Protein AF-A0A7J6V9X0-F1 (afdb_monomer)

InterPro domains:
  IPR044632 DnaJ homolog subfamily C member 25-like [PTHR44176] (1-149)

Solvent-accessible surface area (backbone atoms only — not comparable to full-atom values): 9090 Å² total; per-residue (Å²): 137,82,84,84,50,73,70,58,56,52,52,52,54,53,53,49,43,64,74,61,63,79,70,82,86,77,90,84,82,86,91,76,72,86,67,53,57,66,55,53,55,52,52,61,50,54,73,72,54,80,82,61,84,81,73,63,65,68,57,55,51,51,49,48,65,51,51,49,55,52,54,48,46,54,51,47,51,53,50,49,50,48,48,42,51,66,67,71,59,66,55,81,65,52,69,68,59,36,50,52,43,31,38,62,61,70,71,54,55,70,69,64,55,70,73,44,59,65,69,60,50,50,54,47,42,74,59,42,36,59,40,68,70,43,36,53,50,49,54,51,51,53,55,51,52,58,61,71,78,104

pLDDT: mean 72.29, std 15.48, range [35.62, 91.38]

Radius of gyration: 31.42 Å; Cα contacts (8 Å, |Δi|>4): 38; chains: 1; bounding box: 51×65×75 Å

Organism: Thalictrum thalictroides (NCBI:txid46969)

Foldseek 3Di:
DDPDDPVNVVVVVVVVCVVVPNDPDDDDDDDDPPPVVVVVVVVVVVVVPPDDDDDPPVVVVVVCVVVVVVVVVVVVVVVVVVCCVVPVVVPDQDLVRLLVLLCVLVVHDPVVSVPDDPVVSVVSSVLSCSPVVSVVVVVVVVVVVVVVVD

Nearest PDB structures (foldseek):
  8wiw-assembly1_Z  TM=1.671E-01  e=3.402E+00  Salmonella enterica subsp. enterica serovar Typhimurium str. LT2

Mean predicted aligned error: 19.16 Å

Structure (mmCIF, N/CA/C/O backbone):
data_AF-A0A7J6V9X0-F1
#
_entry.id   AF-A0A7J6V9X0-F1
#
loop_
_atom_site.group_PDB
_atom_site.id
_atom_site.type_symbol
_atom_site.label_atom_id
_atom_site.label_alt_id
_atom_site.label_comp_id
_atom_site.label_asym_id
_atom_site.label_entity_id
_atom_site.label_seq_id
_atom_site.pdbx_PDB_ins_code
_atom_site.Cartn_x
_atom_site.Cartn_y
_atom_site.Cartn_z
_atom_site.occupancy
_atom_site.B_iso_or_equiv
_atom_site.auth_seq_id
_atom_site.auth_comp_id
_atom_site.auth_asym_id
_atom_site.auth_atom_id
_atom_site.pdbx_PDB_model_num
ATOM 1 N N . MET A 1 1 ? -24.482 47.129 -46.273 1.00 46.41 1 MET A N 1
ATOM 2 C CA . MET A 1 1 ? -24.105 45.735 -46.614 1.00 46.41 1 MET A CA 1
ATOM 3 C C . MET A 1 1 ? -22.589 45.646 -46.770 1.00 46.41 1 MET A C 1
ATOM 5 O O . MET A 1 1 ? -22.060 46.173 -47.738 1.00 46.41 1 MET A O 1
ATOM 9 N N . VAL A 1 2 ? -21.874 45.043 -45.813 1.00 55.75 2 VAL A N 1
ATOM 10 C CA . VAL A 1 2 ? -20.404 44.906 -45.887 1.00 55.75 2 VAL A CA 1
ATOM 11 C C . VAL A 1 2 ? -20.056 43.674 -46.726 1.00 55.75 2 VAL A C 1
ATOM 13 O O . VAL A 1 2 ? -20.483 42.561 -46.410 1.00 55.75 2 VAL A O 1
ATOM 16 N N . LYS A 1 3 ? -19.305 43.873 -47.817 1.00 61.97 3 LYS A N 1
ATOM 17 C CA . LYS A 1 3 ? -18.883 42.805 -48.736 1.00 61.97 3 LYS A CA 1
ATOM 18 C C . LYS A 1 3 ? -17.907 41.869 -48.010 1.00 61.97 3 LYS A C 1
ATOM 20 O O . LYS A 1 3 ? -16.774 42.242 -47.724 1.00 61.97 3 LYS A O 1
ATOM 25 N N . LYS A 1 4 ? -18.356 40.651 -47.685 1.00 59.91 4 LYS A N 1
ATOM 26 C CA . LYS A 1 4 ? -17.550 39.626 -46.998 1.00 59.91 4 LYS A CA 1
ATOM 27 C C . LYS A 1 4 ? -16.544 39.012 -47.976 1.00 59.91 4 LYS A C 1
ATOM 29 O O . LYS A 1 4 ? -16.867 38.057 -48.679 1.00 59.91 4 LYS A O 1
ATOM 34 N N . THR A 1 5 ? -15.336 39.560 -48.019 1.00 69.69 5 THR A N 1
ATOM 35 C CA . THR A 1 5 ? -14.216 39.014 -48.797 1.00 69.69 5 THR A CA 1
ATOM 36 C C . THR A 1 5 ? -13.695 37.704 -48.178 1.00 69.69 5 THR A C 1
ATOM 38 O O . THR A 1 5 ? -13.826 37.492 -46.967 1.00 69.69 5 THR A O 1
ATOM 41 N N . PRO A 1 6 ? -13.108 36.790 -48.974 1.00 67.25 6 PRO A N 1
ATOM 42 C CA . PRO A 1 6 ? -12.626 35.491 -48.485 1.00 67.25 6 PRO A CA 1
ATOM 43 C C . PRO A 1 6 ? -11.537 35.625 -47.408 1.00 67.25 6 PRO A C 1
ATOM 45 O O . PRO A 1 6 ? -11.501 34.838 -46.463 1.00 67.25 6 PRO A O 1
ATOM 48 N N . ALA A 1 7 ? -10.725 36.683 -47.480 1.00 69.81 7 ALA A N 1
ATOM 49 C CA . ALA A 1 7 ? -9.715 37.003 -46.474 1.00 69.81 7 ALA A CA 1
ATOM 50 C C . ALA A 1 7 ? -10.323 37.277 -45.085 1.00 69.81 7 ALA A C 1
ATOM 52 O O . ALA A 1 7 ? -9.781 36.840 -44.070 1.00 69.81 7 ALA A O 1
ATOM 53 N N . TYR A 1 8 ? -11.487 37.932 -45.027 1.00 72.00 8 TYR A N 1
ATOM 54 C CA . TYR A 1 8 ? -12.175 38.222 -43.767 1.00 72.00 8 TYR A CA 1
ATOM 55 C C . TYR A 1 8 ? -12.702 36.947 -43.089 1.00 72.00 8 TYR A C 1
ATOM 57 O O . TYR A 1 8 ? -12.638 36.814 -41.867 1.00 72.00 8 TYR A O 1
ATOM 65 N N . LYS A 1 9 ? -13.152 35.964 -43.881 1.00 70.44 9 LYS A N 1
ATOM 66 C CA . LYS A 1 9 ? -13.630 34.670 -43.368 1.00 70.44 9 LYS A CA 1
ATOM 67 C C . LYS A 1 9 ? -12.503 33.832 -42.752 1.00 70.44 9 LYS A C 1
ATOM 69 O O . LYS A 1 9 ? -12.720 33.210 -41.716 1.00 70.44 9 LYS A O 1
ATOM 74 N N . ASN A 1 10 ? -11.306 33.846 -43.344 1.00 75.88 10 ASN A N 1
ATOM 75 C CA . ASN A 1 10 ? -10.145 33.151 -42.775 1.00 75.88 10 ASN A CA 1
ATOM 76 C C . ASN A 1 10 ? -9.663 33.801 -41.478 1.00 75.88 10 ASN A C 1
ATOM 78 O O . ASN A 1 10 ? -9.330 33.090 -40.534 1.00 75.88 10 ASN A O 1
ATOM 82 N N . LYS A 1 11 ? -9.698 35.137 -41.398 1.00 73.88 11 LYS A N 1
ATOM 83 C CA . LYS A 1 11 ? -9.348 35.860 -40.167 1.00 73.88 11 LYS A CA 1
ATOM 84 C C . LYS A 1 11 ? -10.287 35.513 -39.009 1.00 73.88 11 LYS A C 1
ATOM 86 O O . LYS A 1 11 ? -9.823 35.288 -37.899 1.00 73.88 11 LYS A O 1
ATOM 91 N N . LEU A 1 12 ? -11.590 35.404 -39.280 1.00 70.81 12 LEU A N 1
ATOM 92 C CA . LEU A 1 12 ? -12.573 34.974 -38.281 1.00 70.81 12 LEU A CA 1
ATOM 93 C C . LEU A 1 12 ? -12.344 33.531 -37.814 1.00 70.81 12 LEU A C 1
ATOM 95 O O . LEU A 1 12 ? -12.367 33.284 -36.613 1.00 70.81 12 LEU A O 1
ATOM 99 N N . ARG A 1 13 ? -12.055 32.598 -38.733 1.00 67.94 13 ARG A N 1
ATOM 100 C CA . ARG A 1 13 ? -11.740 31.206 -38.366 1.00 67.94 13 ARG A CA 1
ATOM 101 C C . ARG A 1 13 ? -10.456 31.076 -37.552 1.00 67.94 13 ARG A C 1
ATOM 103 O O . ARG A 1 13 ? -10.417 30.257 -36.645 1.00 67.94 13 ARG A O 1
ATOM 110 N N . ALA A 1 14 ? -9.427 31.862 -37.866 1.00 72.06 14 ALA A N 1
ATOM 111 C CA . ALA A 1 14 ? -8.187 31.877 -37.092 1.00 72.06 14 ALA A CA 1
ATOM 112 C C . ALA A 1 14 ? -8.431 32.381 -35.659 1.00 72.06 14 ALA A C 1
ATOM 114 O O . ALA A 1 14 ? -7.986 31.749 -34.706 1.00 72.06 14 ALA A O 1
ATOM 115 N N . LEU A 1 15 ? -9.220 33.451 -35.505 1.00 68.81 15 LEU A N 1
ATOM 116 C CA . LEU A 1 15 ? -9.590 33.984 -34.190 1.00 68.81 15 LEU A CA 1
ATOM 117 C C . LEU A 1 15 ? -10.470 33.023 -33.378 1.00 68.81 15 LEU A C 1
ATOM 119 O O . LEU A 1 15 ? -10.309 32.931 -32.163 1.00 68.81 15 LEU A O 1
ATOM 123 N N . GLU A 1 16 ? -11.382 32.286 -34.018 1.00 66.25 16 GLU A N 1
ATOM 124 C CA . GLU A 1 16 ? -12.137 31.222 -33.341 1.00 66.25 16 GLU A CA 1
ATOM 125 C C . GLU A 1 16 ? -11.220 30.096 -32.849 1.00 66.25 16 GLU A C 1
ATOM 127 O O . GLU A 1 16 ? -11.416 29.612 -31.738 1.00 66.25 16 GLU A O 1
ATOM 132 N N . LEU A 1 17 ? -10.202 29.719 -33.630 1.00 62.62 17 LEU A N 1
ATOM 133 C CA . LEU A 1 17 ? -9.280 28.621 -33.318 1.00 62.62 17 LEU A CA 1
ATOM 134 C C . LEU A 1 17 ? -8.339 28.954 -32.148 1.00 62.62 17 LEU A C 1
ATOM 136 O O . LEU A 1 17 ? -8.056 28.081 -31.323 1.00 62.62 17 LEU A O 1
ATOM 140 N N . GLU A 1 18 ? -7.915 30.217 -32.037 1.00 62.62 18 GLU A N 1
ATOM 141 C CA . GLU A 1 18 ? -7.184 30.719 -30.867 1.00 62.62 18 GLU A CA 1
ATOM 142 C C . GLU A 1 18 ? -8.082 30.805 -29.628 1.00 62.62 18 GLU A C 1
ATOM 144 O O . GLU A 1 18 ? -7.685 30.384 -28.542 1.00 62.62 18 GLU A O 1
ATOM 149 N N . ARG A 1 19 ? -9.327 31.279 -29.781 1.00 56.44 19 ARG A N 1
ATOM 150 C CA . ARG A 1 19 ? -10.269 31.413 -28.658 1.00 56.44 19 ARG A CA 1
ATOM 151 C C . ARG A 1 19 ? -10.755 30.064 -28.126 1.00 56.44 19 ARG A C 1
ATOM 153 O O . ARG A 1 19 ? -11.015 29.945 -26.932 1.00 56.44 19 ARG A O 1
ATOM 160 N N . SER A 1 20 ? -10.882 29.055 -28.988 1.00 58.50 20 SER A N 1
ATOM 161 C CA . SER A 1 20 ? -11.305 27.703 -28.611 1.00 58.50 20 SER A CA 1
ATOM 162 C C . SER A 1 20 ? -10.145 26.777 -28.239 1.00 58.50 20 SER A C 1
ATOM 164 O O . SER A 1 20 ? -10.375 25.579 -28.089 1.00 58.50 20 SER A O 1
ATOM 166 N N . GLY A 1 21 ? -8.913 27.294 -28.135 1.00 55.00 21 GLY A N 1
ATOM 167 C CA . GLY A 1 21 ? -7.751 26.533 -27.685 1.00 55.00 21 GLY A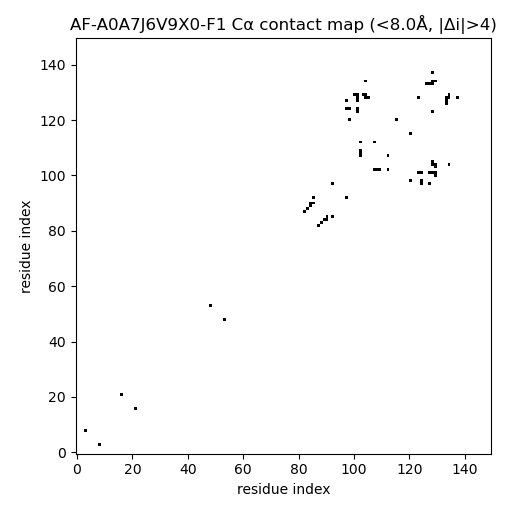 CA 1
ATOM 168 C C . GLY A 1 21 ? -7.581 25.206 -28.424 1.00 55.00 21 GLY A C 1
ATOM 169 O O . GLY A 1 21 ? -7.608 24.162 -27.791 1.00 55.00 21 GLY A O 1
ATOM 170 N N . GLY A 1 22 ? -7.471 25.229 -29.756 1.00 55.44 22 GLY A N 1
ATOM 171 C CA . GLY A 1 22 ? -6.850 24.144 -30.531 1.00 55.44 22 GLY A CA 1
ATOM 172 C C . GLY A 1 22 ? -7.344 22.699 -30.325 1.00 55.44 22 GLY A C 1
ATOM 173 O O . GLY A 1 22 ? -6.582 21.780 -30.604 1.00 55.44 22 GLY A O 1
ATOM 174 N N . ILE A 1 23 ? -8.577 22.441 -29.875 1.00 51.88 23 ILE A N 1
ATOM 175 C CA . ILE A 1 23 ? -9.096 21.066 -29.745 1.00 51.88 23 ILE A CA 1
ATOM 176 C C . ILE A 1 23 ? -10.213 20.847 -30.768 1.00 51.88 23 ILE A C 1
ATOM 178 O O . ILE A 1 23 ? -11.399 20.995 -30.483 1.00 51.88 23 ILE A O 1
ATOM 182 N N . THR A 1 24 ? -9.834 20.445 -31.985 1.00 48.41 24 THR A N 1
ATOM 183 C CA . THR A 1 24 ? -10.780 19.829 -32.930 1.00 48.41 24 THR A CA 1
ATOM 184 C C . THR A 1 24 ? -10.675 18.313 -32.816 1.00 48.41 24 THR A C 1
ATOM 186 O O . THR A 1 24 ? -9.904 17.638 -33.489 1.00 48.41 24 THR A O 1
ATOM 189 N N . ASN A 1 25 ? -11.470 17.763 -31.906 1.00 50.09 25 ASN A N 1
ATOM 190 C CA . ASN A 1 25 ? -11.632 16.328 -31.748 1.00 50.09 25 ASN A CA 1
ATOM 191 C C . ASN A 1 25 ? -12.534 15.806 -32.886 1.00 50.09 25 ASN A C 1
ATOM 193 O O . ASN A 1 25 ? -13.759 15.897 -32.807 1.00 50.09 25 ASN A O 1
ATOM 197 N N . LYS A 1 26 ? -11.946 15.290 -33.975 1.00 46.59 26 LYS A N 1
ATOM 198 C CA . LYS A 1 26 ? -12.671 14.522 -35.004 1.00 46.59 26 LYS A CA 1
ATOM 199 C C . LYS A 1 26 ? -12.284 13.047 -34.932 1.00 46.59 26 LYS A C 1
ATOM 201 O O . LYS A 1 26 ? -11.294 12.610 -35.504 1.00 46.59 26 LYS A O 1
ATOM 206 N N . LYS A 1 27 ? -13.141 12.267 -34.271 1.00 50.91 27 LYS A N 1
ATOM 207 C CA . LYS A 1 27 ? -13.200 10.804 -34.381 1.00 50.91 27 LYS A CA 1
ATOM 208 C C . LYS A 1 27 ? -13.541 10.387 -35.819 1.00 50.91 27 LYS A C 1
ATOM 210 O O . LYS A 1 27 ? -14.628 10.722 -36.291 1.00 50.91 27 LYS A O 1
ATOM 215 N N . LYS A 1 28 ? -12.693 9.574 -36.463 1.00 39.97 28 LYS A N 1
ATOM 216 C CA . LYS A 1 28 ? -13.111 8.554 -37.450 1.00 39.97 28 LYS A CA 1
ATOM 217 C C . LYS A 1 28 ? -11.959 7.588 -37.767 1.00 39.97 28 LYS A C 1
ATOM 219 O O . LYS A 1 28 ? -10.931 8.027 -38.259 1.00 39.97 28 LYS A O 1
ATOM 224 N N . GLY A 1 29 ? -12.161 6.288 -37.530 1.00 35.62 29 GLY A N 1
ATOM 225 C CA . GLY A 1 29 ? -11.287 5.226 -38.052 1.00 35.62 29 GLY A CA 1
ATOM 226 C C . GLY A 1 29 ? -10.901 4.152 -37.035 1.00 35.62 29 GLY A C 1
ATOM 227 O O . GLY A 1 29 ? -9.780 4.123 -36.548 1.00 35.62 29 GLY A O 1
ATOM 228 N N . HIS A 1 30 ? -11.830 3.254 -36.717 1.00 44.78 30 HIS A N 1
ATOM 229 C CA . HIS A 1 30 ? -11.523 1.974 -36.077 1.00 44.78 30 HIS A CA 1
ATOM 230 C C . HIS A 1 30 ? -10.969 1.000 -37.142 1.00 44.78 30 HIS A C 1
ATOM 232 O O . HIS A 1 30 ? -11.503 0.971 -38.249 1.00 44.78 30 HIS A O 1
ATOM 238 N N . LYS A 1 31 ? -9.958 0.195 -36.764 1.00 47.31 31 LYS A N 1
ATOM 239 C CA . LYS A 1 31 ? -9.322 -0.936 -37.493 1.00 47.31 31 LYS A CA 1
ATOM 240 C C . LYS A 1 31 ? -8.274 -0.619 -38.577 1.00 47.31 31 LYS A C 1
ATOM 242 O O . LYS A 1 31 ? -8.524 -0.900 -39.739 1.00 47.31 31 LYS A O 1
ATOM 247 N N . GLN A 1 32 ? -7.064 -0.180 -38.192 1.00 43.75 32 GLN A N 1
ATOM 248 C CA . GLN A 1 32 ? -5.804 -0.590 -38.865 1.00 43.75 32 GLN A CA 1
ATOM 249 C C . GLN A 1 32 ? -4.526 -0.184 -38.082 1.00 43.75 32 GLN A C 1
ATOM 251 O O . GLN A 1 32 ? -3.621 0.412 -38.653 1.00 43.75 32 GLN A O 1
ATOM 256 N N . ILE A 1 33 ? -4.439 -0.424 -36.767 1.00 46.97 33 ILE A N 1
ATOM 257 C CA . ILE A 1 33 ? -3.379 0.205 -35.938 1.00 46.97 33 ILE A CA 1
ATOM 258 C C . ILE A 1 33 ? -2.129 -0.684 -35.746 1.00 46.97 33 ILE A C 1
ATOM 260 O O . ILE A 1 33 ? -1.048 -0.165 -35.488 1.00 46.97 33 ILE A O 1
ATOM 264 N N . ASP A 1 34 ? -2.202 -1.997 -35.988 1.00 47.69 34 ASP A N 1
ATOM 265 C CA . ASP A 1 34 ? -1.096 -2.901 -35.608 1.00 47.69 34 ASP A CA 1
ATOM 266 C C . ASP A 1 34 ? -0.021 -3.165 -36.672 1.00 47.69 34 ASP A C 1
ATOM 268 O O . ASP A 1 34 ? 0.988 -3.789 -36.361 1.00 47.69 34 ASP A O 1
ATOM 272 N N . LYS A 1 35 ? -0.174 -2.694 -37.919 1.00 47.59 35 LYS A N 1
ATOM 273 C CA . LYS A 1 35 ? 0.848 -2.924 -38.969 1.00 47.59 35 LYS A CA 1
ATOM 274 C C . LYS A 1 35 ? 1.630 -1.688 -39.412 1.00 47.59 35 LYS A C 1
ATOM 276 O O . LYS A 1 35 ? 2.785 -1.830 -39.778 1.00 47.59 35 LYS A O 1
ATOM 281 N N . ARG A 1 36 ? 1.048 -0.484 -39.344 1.00 44.16 36 ARG A N 1
ATOM 282 C CA . ARG A 1 36 ? 1.722 0.750 -39.806 1.00 44.16 36 ARG A CA 1
ATOM 283 C C . ARG A 1 36 ? 2.669 1.336 -38.766 1.00 44.16 36 ARG A C 1
ATOM 285 O O . ARG A 1 36 ? 3.754 1.783 -39.104 1.00 44.16 36 ARG A O 1
ATOM 292 N N . THR A 1 37 ? 2.295 1.230 -37.495 1.00 51.78 37 THR A N 1
ATOM 293 C CA . THR A 1 37 ? 3.066 1.765 -36.372 1.00 51.78 37 THR A CA 1
ATOM 294 C C . THR A 1 37 ? 4.503 1.223 -36.353 1.00 51.78 37 THR A C 1
ATOM 296 O O . THR A 1 37 ? 5.440 1.988 -36.167 1.00 51.78 37 THR A O 1
ATOM 299 N N . GLY A 1 38 ? 4.709 -0.070 -36.642 1.00 50.03 38 GLY A N 1
ATOM 300 C CA . GLY A 1 38 ? 6.055 -0.657 -36.721 1.00 50.03 38 GLY A CA 1
ATOM 301 C C . GLY A 1 38 ? 6.897 -0.165 -37.906 1.00 50.03 38 GLY A C 1
ATOM 302 O O . GLY A 1 38 ? 8.114 -0.046 -37.786 1.00 50.03 38 GLY A O 1
ATOM 303 N N . GLU A 1 39 ? 6.263 0.156 -39.035 1.00 51.34 39 GLU A N 1
ATOM 304 C CA . GLU A 1 39 ? 6.943 0.631 -40.248 1.00 51.34 39 GLU A CA 1
ATOM 305 C C . GLU A 1 39 ? 7.286 2.127 -40.168 1.00 51.34 39 GLU A C 1
ATOM 307 O O . GLU A 1 39 ? 8.333 2.541 -40.668 1.00 51.34 39 GLU A O 1
ATOM 312 N N . ASP A 1 40 ? 6.444 2.926 -39.505 1.00 51.84 40 ASP A N 1
ATOM 313 C CA . ASP A 1 40 ? 6.672 4.360 -39.299 1.00 51.84 40 ASP A CA 1
ATOM 314 C C . ASP A 1 40 ? 7.752 4.612 -38.232 1.00 51.84 40 ASP A C 1
ATOM 316 O O . ASP A 1 40 ? 8.650 5.424 -38.461 1.00 51.84 40 ASP A O 1
ATOM 320 N N . PHE A 1 41 ? 7.777 3.829 -37.142 1.00 52.00 41 PHE A N 1
ATOM 321 C CA . PHE A 1 41 ? 8.903 3.848 -36.198 1.00 52.00 41 PHE A CA 1
ATOM 322 C C . PHE A 1 41 ? 10.223 3.442 -36.873 1.00 52.00 41 PHE A C 1
ATOM 324 O O . PHE A 1 41 ? 11.250 4.080 -36.650 1.00 52.00 41 PHE A O 1
ATOM 331 N N . GLY A 1 42 ? 10.210 2.415 -37.734 1.00 54.75 42 GLY A N 1
ATOM 332 C CA . GLY A 1 42 ? 11.407 1.959 -38.450 1.00 54.75 42 GLY A CA 1
ATOM 333 C C . GLY A 1 42 ? 12.004 3.013 -39.390 1.00 54.75 42 GLY A C 1
ATOM 334 O O . GLY A 1 42 ? 13.225 3.145 -39.466 1.00 54.75 42 GLY A O 1
ATOM 335 N N . LYS A 1 43 ? 11.158 3.803 -40.063 1.00 54.84 43 LYS A N 1
ATOM 336 C CA . LYS A 1 43 ? 11.589 4.872 -40.982 1.00 54.84 43 LYS A CA 1
ATOM 337 C C . LYS A 1 43 ? 12.092 6.119 -40.256 1.00 54.84 43 LYS A C 1
ATOM 339 O O . LYS A 1 43 ? 13.041 6.747 -40.720 1.00 54.84 43 LYS A O 1
ATOM 344 N N . GLU A 1 44 ? 11.493 6.465 -39.118 1.00 53.72 44 GLU A N 1
ATOM 345 C CA . GLU A 1 44 ? 11.946 7.588 -38.286 1.00 53.72 44 GLU A CA 1
ATOM 346 C C . GLU A 1 44 ? 13.299 7.282 -37.613 1.00 53.72 44 GLU A C 1
ATOM 348 O O . GLU A 1 44 ? 14.174 8.145 -37.549 1.00 53.72 44 GLU A O 1
ATOM 353 N N . LEU A 1 45 ? 13.532 6.017 -37.240 1.00 51.78 45 LEU A N 1
ATOM 354 C CA . LEU A 1 45 ? 14.833 5.522 -36.779 1.00 51.78 45 LEU A CA 1
ATOM 355 C C . LEU A 1 45 ? 15.890 5.480 -37.901 1.00 51.78 45 LEU A C 1
ATOM 357 O O . LEU A 1 45 ? 17.034 5.867 -37.668 1.00 51.78 45 LEU A O 1
ATOM 361 N N . GLU A 1 46 ? 15.544 5.078 -39.132 1.00 49.94 46 GLU A N 1
ATOM 362 C CA . GLU A 1 46 ? 16.504 5.056 -40.254 1.00 49.94 46 GLU A CA 1
ATOM 363 C C . GLU A 1 46 ? 17.001 6.447 -40.679 1.00 49.94 46 GLU A C 1
ATOM 365 O O . GLU A 1 46 ? 18.142 6.578 -41.127 1.00 49.94 46 GLU A O 1
ATOM 370 N N . LEU A 1 47 ? 16.195 7.498 -40.503 1.00 52.88 47 LEU A N 1
ATOM 371 C CA . LEU A 1 47 ? 16.605 8.875 -40.805 1.00 52.88 47 LEU A CA 1
ATOM 372 C C . LEU A 1 47 ? 17.613 9.439 -39.788 1.00 52.88 47 LEU A C 1
ATOM 374 O O . LEU A 1 47 ? 18.405 10.311 -40.148 1.00 52.88 47 LEU A O 1
ATOM 378 N N . GLN A 1 48 ? 17.637 8.918 -38.555 1.00 50.00 48 GLN A N 1
ATOM 379 C CA . GLN A 1 48 ? 18.579 9.324 -37.501 1.00 50.00 48 GLN A CA 1
ATOM 380 C C . GLN A 1 48 ? 19.870 8.482 -37.460 1.00 50.00 48 GLN A C 1
ATOM 382 O O . GLN A 1 48 ? 20.859 8.907 -36.865 1.00 50.00 48 GLN A O 1
ATOM 387 N N . ILE A 1 49 ? 19.907 7.326 -38.134 1.00 53.19 49 ILE A N 1
ATOM 388 C CA . ILE A 1 49 ? 21.049 6.390 -38.155 1.00 53.19 49 ILE A CA 1
ATOM 389 C C . ILE A 1 49 ? 21.760 6.460 -39.519 1.00 53.19 49 ILE A C 1
ATOM 391 O O . ILE A 1 49 ? 21.925 5.468 -40.224 1.00 53.19 49 ILE A O 1
ATOM 395 N N . LYS A 1 50 ? 22.183 7.658 -39.935 1.00 50.53 50 LYS A N 1
ATOM 396 C CA . LYS A 1 50 ? 23.060 7.837 -41.112 1.00 50.53 50 LYS A CA 1
ATOM 397 C C . LYS A 1 50 ? 24.547 7.984 -40.761 1.00 50.53 50 LYS A C 1
ATOM 399 O O . LYS A 1 50 ? 25.347 8.226 -41.657 1.00 50.53 50 LYS A O 1
ATOM 404 N N . GLY A 1 51 ? 24.920 7.830 -39.485 1.00 51.41 51 GLY A N 1
ATOM 405 C CA . GLY A 1 51 ? 26.287 8.085 -39.006 1.00 51.41 51 GLY A CA 1
ATOM 406 C C . GLY A 1 51 ? 26.936 7.001 -38.139 1.00 51.41 51 GLY A C 1
ATOM 407 O O . GLY A 1 51 ? 28.083 7.184 -37.750 1.00 51.41 51 GLY A O 1
ATOM 408 N N . ALA A 1 52 ? 26.257 5.894 -37.824 1.00 52.03 52 ALA A N 1
ATOM 409 C CA . ALA A 1 52 ? 26.841 4.825 -37.013 1.00 52.03 52 ALA A CA 1
ATOM 410 C C . ALA A 1 52 ? 26.412 3.448 -37.533 1.00 52.03 52 ALA A C 1
ATOM 412 O O . ALA A 1 52 ? 25.240 3.214 -37.824 1.00 52.03 52 ALA A O 1
ATOM 413 N N . GLU A 1 53 ? 27.396 2.567 -37.676 1.00 58.69 53 GLU A N 1
ATOM 414 C CA . GLU A 1 53 ? 27.297 1.167 -38.088 1.00 58.69 53 GLU A CA 1
ATOM 415 C C . GLU A 1 53 ? 26.146 0.458 -37.351 1.00 58.69 53 GLU A C 1
ATOM 417 O O . GLU A 1 53 ? 26.112 0.456 -36.124 1.00 58.69 53 GLU A O 1
ATOM 422 N N . LYS A 1 54 ? 25.159 -0.075 -38.094 1.00 56.69 54 LYS A N 1
ATOM 423 C CA . LYS A 1 54 ? 23.895 -0.615 -37.554 1.00 56.69 54 LYS A CA 1
ATOM 424 C C . LYS A 1 54 ? 24.184 -1.729 -36.526 1.00 56.69 54 LYS A C 1
ATOM 426 O O . LYS A 1 54 ? 24.530 -2.835 -36.949 1.00 56.69 54 LYS A O 1
ATOM 431 N N . PRO A 1 55 ? 23.996 -1.523 -35.205 1.00 57.44 55 PRO A N 1
ATOM 432 C CA . PRO A 1 55 ? 24.032 -2.643 -34.278 1.00 57.44 55 PRO A CA 1
ATOM 433 C C . PRO A 1 55 ? 22.825 -3.545 -34.563 1.00 57.44 55 PRO A C 1
ATOM 435 O O . PRO A 1 55 ? 21.714 -3.074 -34.808 1.00 57.44 55 PRO A O 1
ATOM 438 N N . SER A 1 56 ? 23.051 -4.859 -34.573 1.00 64.06 56 SER A N 1
ATOM 439 C CA . SER A 1 56 ? 22.025 -5.862 -34.874 1.00 64.06 56 SER A CA 1
ATOM 440 C C . SER A 1 56 ? 20.813 -5.710 -33.946 1.00 64.06 56 SER A C 1
ATOM 442 O O . SER A 1 56 ? 20.874 -6.030 -32.758 1.00 64.06 56 SER A O 1
ATOM 444 N N . MET A 1 57 ? 19.690 -5.239 -34.501 1.00 63.66 57 MET A N 1
ATOM 445 C CA . MET A 1 57 ? 18.426 -5.022 -33.778 1.00 63.66 57 MET A CA 1
ATOM 446 C C . MET A 1 57 ? 17.918 -6.304 -33.103 1.00 63.66 57 MET A C 1
ATOM 448 O O . MET A 1 57 ? 17.349 -6.259 -32.015 1.00 63.66 57 MET A O 1
ATOM 452 N N . TRP A 1 58 ? 18.190 -7.464 -33.708 1.00 69.81 58 TRP A N 1
ATOM 453 C CA . TRP A 1 58 ? 17.869 -8.771 -33.132 1.00 69.81 58 TRP A CA 1
ATOM 454 C C . TRP A 1 58 ? 18.637 -9.043 -31.834 1.00 69.81 58 TRP A C 1
ATOM 456 O O . TRP A 1 58 ? 18.076 -9.625 -30.910 1.00 69.81 58 TRP A O 1
ATOM 466 N N . GLY A 1 59 ? 19.880 -8.566 -31.720 1.00 74.06 59 GLY A N 1
ATOM 467 C CA . GLY A 1 59 ? 20.666 -8.673 -30.490 1.00 74.06 59 GLY A CA 1
ATOM 468 C C . GLY A 1 59 ? 20.055 -7.872 -29.339 1.00 74.06 59 GLY A C 1
ATOM 469 O O . GLY A 1 59 ? 19.931 -8.388 -28.233 1.00 74.06 59 GLY A O 1
ATOM 470 N N . LEU A 1 60 ? 19.589 -6.648 -29.609 1.00 78.25 60 LEU A N 1
ATOM 471 C CA . LEU A 1 60 ? 18.926 -5.795 -28.614 1.00 78.25 60 LEU A CA 1
ATOM 472 C C . LEU A 1 60 ? 17.609 -6.404 -28.120 1.00 78.25 60 LEU A C 1
ATOM 474 O O . LEU A 1 60 ? 17.368 -6.442 -26.916 1.00 78.25 60 LEU A O 1
ATOM 478 N N . VAL A 1 61 ? 16.786 -6.938 -29.028 1.00 80.19 61 VAL A N 1
ATOM 479 C CA . VAL A 1 61 ? 15.507 -7.572 -28.668 1.00 80.19 61 VAL A CA 1
ATOM 480 C C . VAL A 1 61 ? 15.728 -8.843 -27.849 1.00 80.19 61 VAL A C 1
ATOM 482 O O . VAL A 1 61 ? 15.041 -9.043 -26.850 1.00 80.19 61 VAL A O 1
ATOM 485 N N . VAL A 1 62 ? 16.703 -9.681 -28.212 1.00 81.19 62 VAL A N 1
ATOM 486 C CA . VAL A 1 62 ? 17.034 -10.902 -27.456 1.00 81.19 62 VAL A CA 1
ATOM 487 C C . VAL A 1 62 ? 17.576 -10.561 -26.069 1.00 81.19 62 VAL A C 1
ATOM 489 O O . VAL A 1 62 ? 17.136 -11.146 -25.080 1.00 81.19 62 VAL A O 1
ATOM 492 N N . VAL A 1 63 ? 18.470 -9.574 -25.967 1.00 82.00 63 VAL A N 1
ATOM 493 C CA . VAL A 1 63 ? 18.977 -9.093 -24.675 1.00 82.00 63 VAL A CA 1
ATOM 494 C C . VAL A 1 63 ? 17.836 -8.529 -23.831 1.00 82.00 63 VAL A C 1
ATOM 496 O O . VAL A 1 63 ? 17.717 -8.873 -22.659 1.00 82.00 63 VAL A O 1
ATOM 499 N N . GLN A 1 64 ? 16.941 -7.731 -24.412 1.00 81.50 64 GLN A N 1
ATOM 500 C CA . GLN A 1 64 ? 15.805 -7.161 -23.694 1.00 81.50 64 GLN A CA 1
ATOM 501 C C . GLN A 1 64 ? 14.807 -8.237 -23.241 1.00 81.50 64 GLN A C 1
ATOM 503 O O . GLN A 1 64 ? 14.339 -8.187 -22.105 1.00 81.50 64 GLN A O 1
ATOM 508 N N . LEU A 1 65 ? 14.542 -9.249 -24.072 1.00 84.38 65 LEU A N 1
ATOM 509 C CA . LEU A 1 65 ? 13.717 -10.409 -23.725 1.00 84.38 65 LEU A CA 1
ATOM 510 C C . LEU A 1 65 ? 14.364 -11.349 -22.707 1.00 84.38 65 LEU A C 1
ATOM 512 O O . LEU A 1 65 ? 13.636 -12.124 -22.106 1.00 84.38 65 LEU A O 1
ATOM 516 N N . LEU A 1 66 ? 15.678 -11.298 -22.486 1.00 84.56 66 LEU A N 1
ATOM 517 C CA . LEU A 1 66 ? 16.365 -12.024 -21.407 1.00 84.56 66 LEU A CA 1
ATOM 518 C C . LEU A 1 66 ? 16.433 -11.199 -20.115 1.00 84.56 66 LEU A C 1
ATOM 520 O O . LEU A 1 66 ? 16.196 -11.713 -19.022 1.00 84.56 66 LEU A O 1
ATOM 524 N N . VAL A 1 67 ? 16.703 -9.900 -20.228 1.00 85.88 67 VAL A N 1
ATOM 525 C CA . VAL A 1 67 ? 16.838 -8.986 -19.085 1.00 85.88 67 VAL A CA 1
ATOM 526 C C . VAL A 1 67 ? 15.481 -8.682 -18.442 1.00 85.88 67 VAL A C 1
ATOM 528 O O . VAL A 1 67 ? 15.385 -8.607 -17.215 1.00 85.88 67 VAL A O 1
ATOM 531 N N . LEU A 1 68 ? 14.410 -8.558 -19.230 1.00 82.19 68 LEU A N 1
ATOM 532 C CA . LEU A 1 68 ? 13.052 -8.360 -18.714 1.00 82.19 68 LEU A CA 1
ATOM 533 C C . LEU A 1 68 ? 12.590 -9.502 -17.799 1.00 82.19 68 LEU A C 1
ATOM 535 O O . LEU A 1 68 ? 12.277 -9.225 -16.643 1.00 82.19 68 LEU A O 1
ATOM 539 N N . PRO A 1 69 ? 12.567 -10.780 -18.222 1.00 86.44 69 PRO A N 1
ATOM 540 C CA . PRO A 1 69 ? 12.161 -11.856 -17.338 1.00 86.44 69 PRO A CA 1
ATOM 541 C C . PRO A 1 69 ? 13.151 -12.030 -16.196 1.00 86.44 69 PRO A C 1
ATOM 543 O O . PRO A 1 69 ? 12.712 -12.381 -15.114 1.00 86.44 69 PRO A O 1
ATOM 546 N N . TYR A 1 70 ? 14.445 -11.743 -16.363 1.00 86.25 70 TYR A N 1
ATOM 547 C CA . TYR A 1 70 ? 15.400 -11.808 -15.256 1.00 86.25 70 TYR A CA 1
ATOM 548 C C . TYR A 1 70 ? 15.089 -10.780 -14.152 1.00 86.25 70 TYR A C 1
ATOM 550 O O . TYR A 1 70 ? 15.013 -11.119 -12.968 1.00 86.25 70 TYR A O 1
ATOM 558 N N . THR A 1 71 ? 14.830 -9.528 -14.533 1.00 85.44 71 THR A N 1
ATOM 559 C CA . THR A 1 71 ? 14.451 -8.463 -13.589 1.00 85.44 71 THR A CA 1
ATOM 560 C C . THR A 1 71 ? 13.072 -8.709 -12.975 1.00 85.44 71 THR A C 1
ATOM 562 O O . THR A 1 71 ? 12.925 -8.596 -11.755 1.00 85.44 71 THR A O 1
ATOM 565 N N . LEU A 1 72 ? 12.086 -9.147 -13.770 1.00 88.12 72 LEU A N 1
ATOM 566 C CA . LEU A 1 72 ? 10.781 -9.570 -13.259 1.00 88.12 72 LEU A CA 1
ATOM 567 C C . LEU A 1 72 ? 10.897 -10.777 -12.331 1.00 88.12 72 LEU A C 1
ATOM 569 O O . LEU A 1 72 ? 10.243 -10.792 -11.298 1.00 88.12 72 LEU A O 1
ATOM 573 N N . SER A 1 73 ? 11.734 -11.762 -12.646 1.00 88.81 73 SER A N 1
ATOM 574 C CA . SER A 1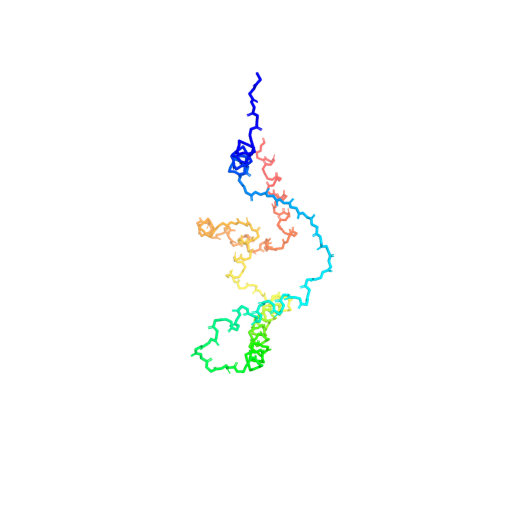 73 ? 11.923 -12.958 -11.819 1.00 88.81 73 SER A CA 1
ATOM 575 C C . SER A 1 73 ? 12.480 -12.591 -10.455 1.00 88.81 73 SER A C 1
ATOM 577 O O . SER A 1 73 ? 12.004 -13.105 -9.452 1.00 88.81 73 SER A O 1
ATOM 579 N N . LYS A 1 74 ? 13.420 -11.643 -10.374 1.00 88.06 74 LYS A N 1
ATOM 580 C CA . LYS A 1 74 ? 13.919 -11.141 -9.086 1.00 88.06 74 LYS A CA 1
ATOM 581 C C . LYS A 1 74 ? 12.811 -10.481 -8.257 1.00 88.06 74 LYS A C 1
ATOM 583 O O . LYS A 1 74 ? 12.709 -10.736 -7.057 1.00 88.06 74 LYS A O 1
ATOM 588 N N . LEU A 1 75 ? 11.959 -9.673 -8.891 1.00 88.62 75 LEU A N 1
ATOM 589 C CA . LEU A 1 75 ? 10.807 -9.045 -8.233 1.00 88.62 75 LEU A CA 1
ATOM 590 C C . LEU A 1 75 ? 9.742 -10.071 -7.831 1.00 88.62 75 LEU A C 1
ATOM 592 O O . LEU A 1 75 ? 9.177 -9.976 -6.741 1.00 88.62 75 LEU A O 1
ATOM 596 N N . LEU A 1 76 ? 9.492 -11.067 -8.680 1.00 91.38 76 LEU A N 1
ATOM 597 C CA . LEU A 1 76 ? 8.565 -12.164 -8.431 1.00 91.38 76 LEU A CA 1
ATOM 598 C C . LEU A 1 76 ? 9.061 -13.031 -7.283 1.00 91.38 76 LEU A C 1
ATOM 600 O O 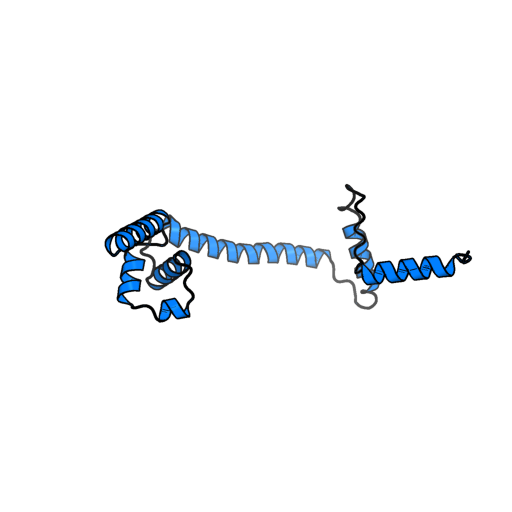. LEU A 1 76 ? 8.287 -13.300 -6.380 1.00 91.38 76 LEU A O 1
ATOM 604 N N . LEU A 1 77 ? 10.342 -13.401 -7.251 1.00 90.56 77 LEU A N 1
ATOM 605 C CA . LEU A 1 77 ? 10.945 -14.154 -6.151 1.00 90.56 77 LEU A CA 1
ATOM 606 C C . LEU A 1 77 ? 10.855 -13.383 -4.836 1.00 90.56 77 LEU A C 1
ATOM 608 O O . LEU A 1 77 ? 10.449 -13.955 -3.830 1.00 90.56 77 LEU A O 1
ATOM 612 N N . TRP A 1 78 ? 11.156 -12.082 -4.836 1.00 87.25 78 TRP A N 1
ATOM 613 C CA . TRP A 1 78 ? 10.979 -11.242 -3.648 1.00 87.25 78 TRP A CA 1
ATOM 614 C C . TRP A 1 78 ? 9.513 -11.189 -3.198 1.00 87.25 78 TRP A C 1
ATOM 616 O O . TRP A 1 78 ? 9.220 -11.336 -2.012 1.00 87.25 78 TRP A O 1
ATOM 626 N N . SER A 1 79 ? 8.588 -11.055 -4.150 1.00 83.75 79 SER A N 1
ATOM 627 C CA . SER A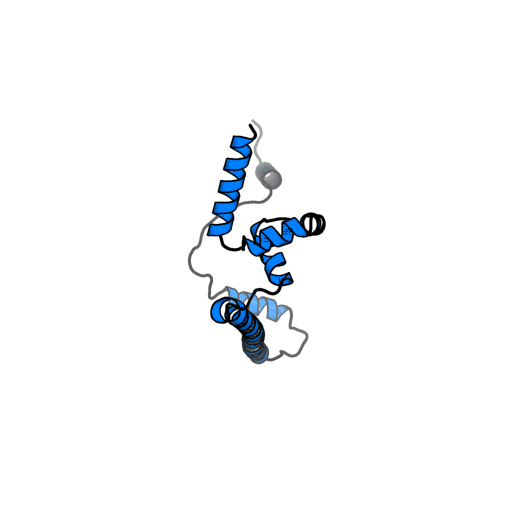 1 79 ? 7.146 -11.012 -3.890 1.00 83.75 79 SER A CA 1
ATOM 628 C C . SER A 1 79 ? 6.603 -12.350 -3.391 1.00 83.75 79 SER A C 1
ATOM 630 O O . SER A 1 79 ? 5.799 -12.371 -2.466 1.00 83.75 79 SER A O 1
ATOM 632 N N . 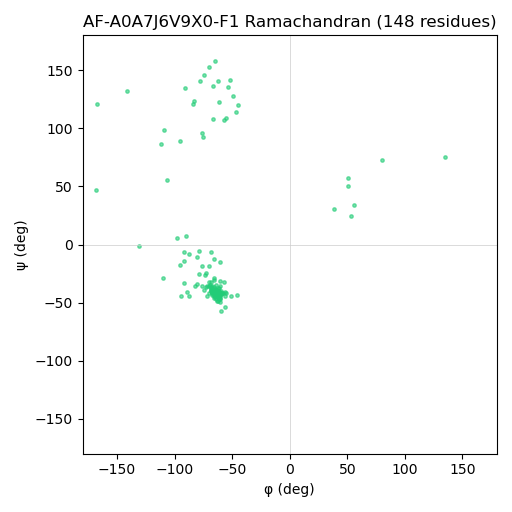VAL A 1 80 ? 7.054 -13.468 -3.963 1.00 89.00 80 VAL A N 1
ATOM 633 C CA . VAL A 1 80 ? 6.704 -14.836 -3.559 1.00 89.00 80 VAL A CA 1
ATOM 634 C C . VAL A 1 80 ? 7.308 -15.147 -2.197 1.00 89.00 80 VAL A C 1
ATOM 636 O O . VAL A 1 80 ? 6.627 -15.739 -1.370 1.00 89.00 80 VAL A O 1
ATOM 639 N N . TRP A 1 81 ? 8.531 -14.695 -1.910 1.00 85.12 81 TRP A N 1
ATOM 640 C CA . TRP A 1 81 ? 9.139 -14.838 -0.588 1.00 85.12 81 TRP A CA 1
ATOM 641 C C . TRP A 1 81 ? 8.370 -14.035 0.465 1.00 85.12 81 TRP A C 1
ATOM 643 O O . TRP A 1 81 ? 8.049 -14.571 1.526 1.00 85.12 81 TRP A O 1
ATOM 653 N N . TRP A 1 82 ? 7.979 -12.795 0.155 1.00 78.12 82 TRP A N 1
ATOM 654 C CA . TRP A 1 82 ? 7.040 -12.028 0.976 1.00 78.12 82 TRP A CA 1
ATOM 655 C C . TRP A 1 82 ? 5.731 -12.801 1.161 1.00 78.12 82 TRP A C 1
ATOM 657 O O . TRP A 1 82 ? 5.310 -13.071 2.282 1.00 78.12 82 TRP A O 1
ATOM 667 N N . PHE A 1 83 ? 5.100 -13.235 0.078 1.00 82.38 83 PHE A N 1
ATOM 668 C CA . PHE A 1 83 ? 3.833 -13.952 0.133 1.00 82.38 83 PHE A CA 1
ATOM 669 C C . PHE A 1 83 ? 3.927 -15.235 0.969 1.00 82.38 83 PHE A C 1
ATOM 671 O O . PHE A 1 83 ? 3.055 -15.487 1.796 1.00 82.38 83 PHE A O 1
ATOM 678 N N . TRP A 1 84 ? 5.007 -16.002 0.835 1.00 80.12 84 TRP A N 1
ATOM 679 C CA . TRP A 1 84 ? 5.280 -17.190 1.639 1.00 80.12 84 TRP A CA 1
ATOM 680 C C . TRP A 1 84 ? 5.447 -16.836 3.120 1.00 80.12 84 TRP A C 1
ATOM 682 O O . TRP A 1 84 ? 4.784 -17.420 3.980 1.00 80.12 84 TRP A O 1
ATOM 692 N N . ARG A 1 85 ? 6.258 -15.816 3.427 1.00 72.69 85 ARG A N 1
ATOM 693 C CA . ARG A 1 85 ? 6.503 -15.348 4.798 1.00 72.69 85 ARG A CA 1
ATOM 694 C C . ARG A 1 85 ? 5.225 -14.856 5.481 1.00 72.69 85 ARG A C 1
ATOM 696 O O . ARG A 1 85 ? 4.997 -15.171 6.645 1.00 72.69 85 ARG A O 1
ATOM 703 N N . TYR A 1 86 ? 4.371 -14.126 4.764 1.00 67.75 86 TYR A N 1
ATOM 704 C CA . TYR A 1 86 ? 3.185 -13.491 5.346 1.00 67.75 86 TYR A CA 1
ATOM 705 C C . TYR A 1 86 ? 1.912 -14.340 5.287 1.00 67.75 86 TYR A C 1
ATOM 707 O O . TYR A 1 86 ? 1.095 -14.246 6.202 1.00 67.75 86 TYR A O 1
ATOM 715 N N . ARG A 1 87 ? 1.710 -15.177 4.257 1.00 63.38 87 ARG A N 1
ATOM 716 C CA . ARG A 1 87 ? 0.530 -16.060 4.174 1.00 63.38 87 ARG A CA 1
ATOM 717 C C . ARG A 1 87 ? 0.766 -17.462 4.717 1.00 63.38 87 ARG A C 1
ATOM 719 O O . ARG A 1 87 ? -0.117 -17.970 5.402 1.00 63.38 87 ARG A O 1
ATOM 726 N N . VAL A 1 88 ? 1.896 -18.092 4.391 1.00 53.38 88 VAL A N 1
ATOM 727 C CA . VAL A 1 88 ? 2.123 -19.516 4.696 1.00 53.38 88 VAL A CA 1
ATOM 728 C C . VAL A 1 88 ? 2.705 -19.679 6.092 1.00 53.38 88 VAL A C 1
ATOM 730 O O . VAL A 1 88 ? 2.221 -20.499 6.865 1.00 53.38 88 VAL A O 1
ATOM 733 N N . GLN A 1 89 ? 3.690 -18.855 6.454 1.00 54.03 89 GLN A N 1
ATOM 734 C CA . GLN A 1 89 ? 4.403 -19.053 7.714 1.00 54.03 89 GLN A CA 1
ATOM 735 C C . GLN A 1 89 ? 3.606 -18.606 8.947 1.00 54.03 89 GLN A C 1
ATOM 737 O O . GLN A 1 89 ? 3.957 -19.014 10.049 1.00 54.03 89 GLN A O 1
ATOM 742 N N . LYS A 1 90 ? 2.559 -17.769 8.790 1.00 57.03 90 LYS A N 1
ATOM 743 C CA . LYS A 1 90 ? 1.815 -17.119 9.898 1.00 57.03 90 LYS A CA 1
ATOM 744 C C . LYS A 1 90 ? 2.739 -16.677 11.047 1.00 57.03 90 LYS A C 1
ATOM 746 O O . LYS A 1 90 ? 2.332 -16.687 12.209 1.00 57.03 90 LYS A O 1
ATOM 751 N N . ALA A 1 91 ? 3.987 -16.328 10.728 1.00 52.59 91 ALA A N 1
ATOM 752 C CA . ALA A 1 91 ? 4.963 -15.952 11.726 1.00 52.59 91 ALA A CA 1
ATOM 753 C C . ALA A 1 91 ? 4.431 -14.696 12.410 1.00 52.59 91 ALA A C 1
ATOM 755 O O . ALA A 1 91 ? 3.829 -13.845 11.744 1.00 52.59 91 ALA A O 1
ATOM 756 N N . SER A 1 92 ? 4.609 -14.598 13.728 1.00 57.81 92 SER A N 1
ATOM 757 C CA . SER A 1 92 ? 4.325 -13.371 14.466 1.00 57.81 92 SER A CA 1
ATOM 758 C C . SER A 1 92 ? 4.957 -12.220 13.694 1.00 57.81 92 SER A C 1
ATOM 760 O O . SER A 1 92 ? 6.174 -12.209 13.506 1.00 57.81 92 SER A O 1
ATOM 762 N N . TYR A 1 93 ? 4.121 -11.329 13.150 1.00 66.00 93 TYR A N 1
ATOM 763 C CA . TYR A 1 93 ? 4.597 -10.167 12.411 1.00 66.00 93 TYR A CA 1
ATOM 764 C C . TYR A 1 93 ? 5.666 -9.494 13.269 1.00 66.00 93 TYR A C 1
ATOM 766 O O . TYR A 1 93 ? 5.419 -9.238 14.450 1.00 66.00 93 TYR A O 1
ATOM 774 N N . SER A 1 94 ? 6.850 -9.251 12.696 1.00 76.50 94 SER A N 1
ATOM 775 C CA . SER A 1 94 ? 7.858 -8.441 13.378 1.00 76.50 94 SER A CA 1
ATOM 776 C C . SER A 1 94 ? 7.192 -7.140 13.810 1.00 76.50 94 SER A C 1
ATOM 778 O O . SER A 1 94 ? 6.364 -6.603 13.068 1.00 76.50 94 SER A O 1
ATOM 780 N N . TRP A 1 95 ? 7.535 -6.640 14.995 1.00 78.19 95 TRP A N 1
ATOM 781 C CA . TRP A 1 95 ? 6.953 -5.418 15.549 1.00 78.19 95 TRP A CA 1
ATOM 782 C C . TRP A 1 95 ? 6.886 -4.286 14.516 1.00 78.19 95 TRP A C 1
ATOM 784 O O . TRP A 1 95 ? 5.854 -3.644 14.336 1.00 78.19 95 TRP A O 1
ATOM 794 N N . ASN A 1 96 ? 7.963 -4.121 13.745 1.00 82.12 96 ASN A N 1
ATOM 795 C CA . ASN A 1 96 ? 8.067 -3.086 12.724 1.00 82.12 96 ASN A CA 1
ATOM 796 C C . ASN A 1 96 ? 7.085 -3.294 11.551 1.00 82.12 96 ASN A C 1
ATOM 798 O O . ASN A 1 96 ? 6.439 -2.347 11.099 1.00 82.12 96 ASN A O 1
ATOM 802 N N . ASP A 1 97 ? 6.901 -4.540 11.105 1.00 83.00 97 ASP A N 1
ATOM 803 C CA . ASP A 1 97 ? 5.949 -4.881 10.040 1.00 83.00 97 ASP A CA 1
ATOM 804 C C . ASP A 1 97 ? 4.505 -4.686 10.511 1.00 83.00 97 ASP A C 1
ATOM 806 O O . ASP A 1 97 ? 3.657 -4.186 9.768 1.00 83.00 97 ASP A O 1
ATOM 810 N N . ALA A 1 98 ? 4.225 -5.055 11.763 1.00 85.12 98 ALA A N 1
ATOM 811 C CA . ALA A 1 98 ? 2.915 -4.896 12.376 1.00 85.12 98 ALA A CA 1
ATOM 812 C C . ALA A 1 98 ? 2.556 -3.410 12.552 1.00 85.12 98 ALA A C 1
ATOM 814 O O . ALA A 1 98 ? 1.445 -2.997 12.207 1.00 85.12 98 ALA A O 1
ATOM 815 N N . CYS A 1 99 ? 3.509 -2.583 12.991 1.00 85.12 99 CYS A N 1
ATOM 816 C CA . CYS A 1 99 ? 3.373 -1.127 13.052 1.00 85.12 99 CYS A CA 1
ATOM 817 C C . CYS A 1 99 ? 3.123 -0.519 11.667 1.00 85.12 99 CYS A C 1
ATOM 819 O O . CYS A 1 99 ? 2.208 0.290 11.499 1.00 85.12 99 CYS A O 1
ATOM 821 N N . TYR A 1 100 ? 3.882 -0.943 10.651 1.00 86.50 100 TYR A N 1
ATOM 822 C CA . TYR A 1 100 ? 3.701 -0.477 9.276 1.00 86.50 100 TYR A CA 1
ATOM 823 C C . TYR A 1 100 ? 2.308 -0.822 8.726 1.00 86.50 100 TYR A C 1
ATOM 825 O O . TYR A 1 100 ? 1.621 0.043 8.173 1.00 86.50 100 TYR A O 1
ATOM 833 N N . LEU A 1 101 ? 1.859 -2.066 8.912 1.00 85.81 101 LEU A N 1
ATOM 834 C CA . LEU A 1 101 ? 0.538 -2.526 8.478 1.00 85.81 101 LEU A CA 1
ATOM 835 C C . LEU A 1 101 ? -0.593 -1.797 9.208 1.00 85.81 101 LEU A C 1
ATOM 837 O O . LEU A 1 101 ? -1.560 -1.373 8.571 1.00 85.81 101 LEU A O 1
ATOM 841 N N . THR A 1 102 ? -0.452 -1.597 10.518 1.00 86.31 102 THR A N 1
ATOM 842 C CA . THR A 1 102 ? -1.428 -0.870 11.340 1.00 86.31 102 THR A CA 1
ATOM 843 C C . THR A 1 102 ? -1.545 0.581 10.882 1.00 86.31 102 THR A C 1
ATOM 845 O O . THR A 1 102 ? -2.645 1.042 10.568 1.00 86.31 102 THR A O 1
ATOM 848 N N . ARG A 1 103 ? -0.416 1.274 10.699 1.00 88.25 103 ARG A N 1
ATOM 849 C CA . ARG A 1 103 ? -0.385 2.632 10.141 1.00 88.25 103 ARG A CA 1
ATOM 850 C C . ARG A 1 103 ? -1.050 2.701 8.764 1.00 88.25 103 ARG A C 1
ATOM 852 O O . ARG A 1 103 ? -1.834 3.616 8.505 1.00 88.25 103 ARG A O 1
ATOM 859 N N . ARG A 1 104 ? -0.762 1.734 7.884 1.00 85.81 104 ARG A N 1
ATOM 860 C CA . ARG A 1 104 ? -1.354 1.664 6.539 1.00 85.81 104 ARG A CA 1
ATOM 861 C C . ARG A 1 104 ? -2.868 1.460 6.593 1.00 85.81 104 ARG A C 1
ATOM 863 O O . ARG A 1 104 ? -3.577 2.087 5.810 1.00 85.81 104 ARG A O 1
ATOM 870 N N . SER A 1 105 ? -3.362 0.642 7.524 1.00 84.19 105 SER A N 1
ATOM 871 C CA . SER A 1 105 ? -4.802 0.425 7.727 1.00 84.19 105 SER A CA 1
ATOM 872 C C . SER A 1 105 ? -5.525 1.656 8.286 1.00 84.19 105 SER A C 1
ATOM 874 O O . SER A 1 105 ? -6.630 1.965 7.848 1.00 84.19 105 SER A O 1
ATOM 876 N N . LEU A 1 106 ? -4.872 2.414 9.172 1.00 85.69 106 LEU A N 1
ATOM 877 C CA . LEU A 1 106 ? -5.413 3.638 9.773 1.00 85.69 106 LEU A CA 1
ATOM 878 C C . LEU A 1 106 ? -5.287 4.873 8.864 1.00 85.69 106 LEU A C 1
ATOM 880 O O . LEU A 1 106 ? -5.876 5.908 9.162 1.00 85.69 106 LEU A O 1
ATOM 884 N N . ARG A 1 107 ? -4.534 4.779 7.756 1.00 86.94 107 ARG A N 1
ATOM 885 C CA . ARG A 1 107 ? -4.241 5.890 6.826 1.00 86.94 107 ARG A CA 1
ATOM 886 C C . ARG A 1 107 ? -3.594 7.109 7.506 1.00 86.94 107 ARG A C 1
ATOM 888 O O . ARG A 1 107 ? -3.814 8.244 7.097 1.00 86.94 107 ARG A O 1
ATOM 895 N N . VAL A 1 108 ? -2.763 6.872 8.522 1.00 86.81 108 VAL A N 1
ATOM 896 C CA . VAL A 1 108 ? -2.093 7.932 9.297 1.00 86.81 108 VAL A CA 1
ATOM 897 C C . VAL A 1 108 ? -0.720 8.269 8.678 1.00 86.81 108 VAL A C 1
ATOM 899 O O . VAL A 1 108 ? 0.046 7.356 8.332 1.00 86.81 108 VAL A O 1
ATOM 902 N N . PRO A 1 109 ? -0.360 9.560 8.514 1.00 89.12 109 PRO A N 1
ATOM 903 C CA . PRO A 1 109 ? 0.967 9.954 8.034 1.00 89.12 109 PRO A CA 1
ATOM 904 C C . PRO A 1 109 ? 2.072 9.567 9.034 1.00 89.12 109 PRO A C 1
ATOM 906 O O . PRO A 1 109 ? 1.807 9.358 10.214 1.00 89.12 109 PRO A O 1
ATOM 909 N N . LEU A 1 110 ? 3.323 9.444 8.567 1.00 87.62 110 LEU A N 1
ATOM 910 C CA . LEU A 1 110 ? 4.434 8.927 9.392 1.00 87.62 110 LEU A CA 1
ATOM 911 C C . LEU A 1 110 ? 4.664 9.795 10.625 1.00 87.62 110 LEU A C 1
ATOM 913 O O . LEU A 1 110 ? 4.829 9.267 11.717 1.00 87.62 110 LEU A O 1
ATOM 917 N N . GLU A 1 111 ? 4.622 11.110 10.433 1.00 87.44 111 GLU A N 1
ATOM 918 C CA . GLU A 1 111 ? 4.858 12.096 11.484 1.00 87.44 111 GLU A CA 1
ATOM 919 C C . GLU A 1 111 ? 3.811 11.994 12.600 1.00 87.44 111 GLU A C 1
ATOM 921 O O . GLU A 1 111 ? 4.158 11.925 13.775 1.00 87.44 111 GLU A O 1
ATOM 926 N N . ALA A 1 112 ? 2.529 11.873 12.241 1.00 86.81 112 ALA A N 1
ATOM 927 C CA . ALA A 1 112 ? 1.454 11.697 13.217 1.00 86.81 112 ALA A CA 1
ATOM 928 C C . ALA A 1 112 ? 1.541 10.343 13.938 1.00 86.81 112 ALA A C 1
ATOM 930 O O . ALA A 1 112 ? 1.299 10.267 15.141 1.00 86.81 112 ALA A O 1
ATOM 931 N N . TRP A 1 113 ? 1.932 9.279 13.227 1.00 87.06 113 TRP A N 1
ATOM 932 C CA . TRP A 1 113 ? 2.157 7.974 13.845 1.00 87.06 113 TRP A CA 1
ATOM 933 C C . TRP A 1 113 ? 3.322 8.028 14.835 1.00 87.06 113 TRP A C 1
ATOM 935 O O . TRP A 1 113 ? 3.178 7.559 15.955 1.00 87.06 113 TRP A O 1
ATOM 945 N N . ARG A 1 114 ? 4.453 8.649 14.471 1.00 87.75 114 ARG A N 1
ATOM 946 C CA . ARG A 1 114 ? 5.630 8.764 15.348 1.00 87.75 114 ARG A CA 1
ATOM 947 C C . ARG A 1 114 ? 5.299 9.497 16.649 1.00 87.75 114 ARG A C 1
ATOM 949 O O . ARG A 1 114 ? 5.718 9.036 17.705 1.00 87.75 114 ARG A O 1
ATOM 956 N N . ASN A 1 115 ? 4.488 10.550 16.560 1.00 89.69 115 ASN A N 1
ATOM 957 C CA . ASN A 1 115 ? 4.064 11.372 17.696 1.00 89.69 115 ASN A CA 1
ATOM 958 C C . ASN A 1 115 ? 2.930 10.753 18.539 1.00 89.69 115 ASN A C 1
ATOM 960 O O . ASN A 1 115 ? 2.541 11.334 19.546 1.00 89.69 115 ASN A O 1
ATOM 964 N N . THR A 1 116 ? 2.362 9.612 18.133 1.00 86.94 116 THR A N 1
ATOM 965 C CA . THR A 1 116 ? 1.340 8.907 18.925 1.00 86.94 116 THR 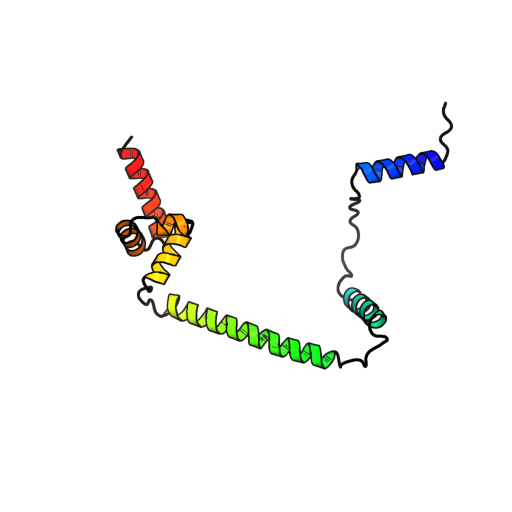A CA 1
ATOM 966 C C . THR A 1 116 ? 1.990 8.195 20.116 1.00 86.94 116 THR A C 1
ATOM 968 O O . THR A 1 116 ? 3.106 7.689 19.985 1.00 86.94 116 THR A O 1
ATOM 971 N N . ASP A 1 117 ? 1.285 8.118 21.250 1.00 90.31 117 ASP A N 1
ATOM 972 C CA . ASP A 1 117 ? 1.734 7.376 22.437 1.00 90.31 117 ASP A CA 1
ATOM 973 C C . ASP A 1 117 ? 2.096 5.926 22.092 1.00 90.31 117 ASP A C 1
ATOM 975 O O . ASP A 1 117 ? 1.343 5.245 21.389 1.00 90.31 117 ASP A O 1
ATOM 979 N N . GLU A 1 118 ? 3.223 5.438 22.617 1.00 87.06 118 GLU A N 1
ATOM 980 C CA . GLU A 1 118 ? 3.698 4.083 22.322 1.00 87.06 118 GLU A CA 1
ATOM 981 C C . GLU A 1 118 ? 2.696 3.026 22.797 1.00 87.06 118 GLU A C 1
ATOM 983 O O . GLU A 1 118 ? 2.318 2.169 22.009 1.00 87.06 118 GLU A O 1
ATOM 988 N N . SER A 1 119 ? 2.135 3.177 24.003 1.00 86.12 119 SER A N 1
ATOM 989 C CA . SER A 1 119 ? 1.102 2.281 24.553 1.00 86.12 119 SER A CA 1
ATOM 990 C C . SER A 1 119 ? -0.121 2.148 23.643 1.00 86.12 119 SER A C 1
ATOM 992 O O . SER A 1 119 ? -0.610 1.046 23.394 1.00 86.12 119 SER A O 1
ATOM 994 N N . LYS A 1 120 ? -0.583 3.263 23.062 1.00 85.88 120 LYS A N 1
ATOM 995 C CA . LYS A 1 120 ? -1.678 3.242 22.087 1.00 85.88 120 LYS A CA 1
ATOM 996 C C . LYS A 1 120 ? -1.271 2.485 20.827 1.00 85.88 120 LYS A C 1
ATOM 998 O O . LYS A 1 120 ? -2.090 1.747 20.291 1.00 85.88 120 LYS A O 1
ATOM 1003 N N . LYS A 1 121 ? -0.035 2.632 20.336 1.00 87.06 121 LYS A N 1
ATOM 1004 C CA . LYS A 1 121 ? 0.444 1.851 19.181 1.00 87.06 121 LYS A CA 1
ATOM 1005 C C . LYS A 1 121 ? 0.446 0.360 19.492 1.00 87.06 121 LYS A C 1
ATOM 1007 O O . LYS A 1 121 ? -0.007 -0.409 18.645 1.00 87.06 121 LYS A O 1
ATOM 1012 N N . GLU A 1 122 ? 0.894 -0.035 20.683 1.00 86.44 122 GLU A N 1
ATOM 1013 C CA . GLU A 1 122 ? 0.917 -1.441 21.091 1.00 86.44 122 GLU A CA 1
ATOM 1014 C C . GLU A 1 122 ? -0.486 -2.044 21.098 1.00 86.44 122 GLU A C 1
ATOM 1016 O O . GLU A 1 122 ? -0.704 -3.084 20.478 1.00 86.44 122 GLU A O 1
ATOM 1021 N N . ASP A 1 123 ? -1.460 -1.349 21.691 1.00 86.50 123 ASP A N 1
ATOM 1022 C CA . ASP A 1 123 ? -2.861 -1.779 21.712 1.00 86.50 123 ASP A CA 1
ATOM 1023 C C . ASP A 1 123 ? -3.447 -1.928 20.300 1.00 86.50 123 ASP A C 1
ATOM 1025 O O . ASP A 1 123 ? -4.143 -2.903 19.993 1.00 86.50 123 ASP A O 1
ATOM 1029 N N . LEU A 1 124 ? -3.157 -0.973 19.410 1.00 86.44 124 LEU A N 1
ATOM 1030 C CA . LEU A 1 124 ? -3.608 -0.999 18.014 1.00 86.44 124 LEU A CA 1
ATOM 1031 C C . LEU A 1 124 ? -2.990 -2.183 17.245 1.00 86.44 124 LEU A C 1
ATOM 1033 O O . LEU A 1 124 ? -3.672 -2.830 16.440 1.00 86.44 124 LEU A O 1
ATOM 1037 N N . VAL A 1 125 ? -1.718 -2.493 17.514 1.00 86.44 125 VAL A N 1
ATOM 1038 C CA . VAL A 1 125 ? -0.983 -3.617 16.918 1.00 86.44 125 VAL A CA 1
ATOM 1039 C C . VAL A 1 125 ? -1.474 -4.962 17.469 1.00 86.44 125 VAL A C 1
ATOM 1041 O O . VAL A 1 125 ? -1.736 -5.884 16.691 1.00 86.44 125 VAL A O 1
ATOM 1044 N N . LEU A 1 126 ? -1.683 -5.070 18.784 1.00 83.12 126 LEU A N 1
ATOM 1045 C CA . LEU A 1 126 ? -2.233 -6.249 19.465 1.00 83.12 126 LEU A CA 1
ATOM 1046 C C . LEU A 1 126 ? -3.632 -6.596 18.952 1.00 83.12 126 LEU A C 1
ATOM 1048 O O . LEU A 1 126 ? -3.923 -7.761 18.669 1.00 83.12 126 LEU A O 1
ATOM 1052 N N . ARG A 1 127 ? -4.476 -5.580 18.732 1.00 81.56 127 ARG A N 1
ATOM 1053 C CA . ARG A 1 127 ? -5.809 -5.728 18.126 1.00 81.56 127 ARG A CA 1
ATOM 1054 C C . ARG A 1 127 ? -5.766 -6.120 16.647 1.00 81.56 127 ARG A C 1
ATOM 1056 O O . ARG A 1 127 ? -6.814 -6.422 16.080 1.00 81.56 127 ARG A O 1
ATOM 1063 N N . ARG A 1 128 ? -4.590 -6.169 16.008 1.00 82.75 128 ARG A N 1
ATOM 1064 C CA . ARG A 1 128 ? -4.387 -6.556 14.599 1.00 82.75 128 ARG A CA 1
ATOM 1065 C C . ARG A 1 128 ? -5.314 -5.807 13.640 1.00 82.75 128 ARG A C 1
ATOM 1067 O O . ARG A 1 128 ? -5.986 -6.427 12.812 1.00 82.75 128 ARG A O 1
ATOM 1074 N N . LEU A 1 129 ? -5.356 -4.478 13.749 1.00 82.62 129 LEU A N 1
ATOM 1075 C CA . LEU A 1 129 ? -6.255 -3.622 12.956 1.00 82.62 129 LEU A CA 1
ATOM 1076 C C . LEU A 1 129 ? -6.043 -3.713 11.439 1.00 82.62 129 LEU A C 1
ATOM 1078 O O . LEU A 1 129 ? -6.924 -3.347 10.669 1.00 82.62 129 LEU A O 1
ATOM 1082 N N . TRP A 1 130 ? -4.923 -4.277 10.986 1.00 82.50 130 TRP A N 1
ATOM 1083 C CA . TRP A 1 130 ? -4.718 -4.591 9.572 1.00 82.50 130 TRP A CA 1
ATOM 1084 C C . TRP A 1 130 ? -5.665 -5.674 9.031 1.00 82.50 130 TRP A C 1
ATOM 1086 O O . TRP A 1 130 ? -5.754 -5.848 7.816 1.00 82.50 130 TRP A O 1
ATOM 1096 N N . LYS A 1 131 ? -6.385 -6.407 9.894 1.00 83.31 131 LYS A N 1
ATOM 1097 C CA . LYS A 1 131 ? -7.521 -7.238 9.480 1.00 83.31 131 LYS A CA 1
ATOM 1098 C C . LYS A 1 131 ? -8.779 -6.379 9.374 1.00 83.31 131 LYS A C 1
ATOM 1100 O O . LYS A 1 131 ? -9.217 -5.809 10.368 1.00 83.31 131 LYS A O 1
ATOM 1105 N N . THR A 1 132 ? -9.417 -6.385 8.204 1.00 80.56 132 THR A N 1
ATOM 1106 C CA . THR A 1 132 ? -10.627 -5.595 7.910 1.00 80.56 132 THR A CA 1
ATOM 1107 C C . THR A 1 132 ? -11.731 -5.773 8.957 1.00 80.56 132 THR A C 1
ATOM 1109 O O . THR A 1 132 ? -12.261 -4.785 9.448 1.00 80.56 132 THR A O 1
ATOM 1112 N N . SER A 1 133 ? -11.996 -7.010 9.394 1.00 83.88 133 SER A N 1
ATOM 1113 C CA . SER A 1 133 ? -12.996 -7.294 10.438 1.00 83.88 133 SER A CA 1
ATOM 1114 C C . SER A 1 133 ? -12.668 -6.629 11.784 1.00 83.88 133 SER A C 1
ATOM 1116 O O . SER A 1 133 ? -13.552 -6.079 12.438 1.00 83.88 133 SER A O 1
ATOM 1118 N N . ASN A 1 134 ? -11.393 -6.610 12.186 1.00 84.75 134 ASN A N 1
ATOM 1119 C CA . ASN A 1 134 ? -10.979 -5.978 13.440 1.00 84.75 134 ASN A CA 1
ATOM 1120 C C . ASN A 1 134 ? -11.064 -4.450 13.341 1.00 84.75 134 ASN A C 1
ATOM 1122 O O . ASN A 1 134 ? -11.442 -3.796 14.311 1.00 84.75 134 ASN A O 1
ATOM 1126 N N . MET A 1 135 ? -10.760 -3.888 12.167 1.00 85.25 135 MET A N 1
ATOM 1127 C CA . MET A 1 135 ? -10.908 -2.456 11.900 1.00 85.25 135 MET A CA 1
ATOM 1128 C C . MET A 1 135 ? -12.374 -2.014 11.954 1.00 85.25 135 MET A C 1
ATOM 1130 O O . MET A 1 135 ? -12.694 -1.007 12.580 1.00 85.25 135 MET A O 1
ATOM 1134 N N . GLU A 1 136 ? -13.281 -2.780 11.349 1.00 85.88 136 GLU A N 1
ATOM 1135 C CA . GLU A 1 136 ? -14.722 -2.508 11.395 1.00 85.88 136 GLU A CA 1
ATOM 1136 C C . GLU A 1 136 ? -15.262 -2.561 12.826 1.00 85.88 136 GLU A C 1
ATOM 1138 O O . GLU A 1 136 ? -15.977 -1.648 13.247 1.00 85.88 136 GLU A O 1
ATOM 1143 N N . ASN A 1 137 ? -14.853 -3.570 13.602 1.00 88.50 137 ASN A N 1
ATOM 1144 C CA . ASN A 1 137 ? -15.205 -3.677 15.017 1.00 88.50 137 ASN A CA 1
ATOM 1145 C C . ASN A 1 137 ? -14.673 -2.492 15.829 1.00 88.50 137 ASN A C 1
ATOM 1147 O O . ASN A 1 137 ? -15.414 -1.918 16.623 1.00 88.50 137 ASN A O 1
ATOM 1151 N N . TYR A 1 138 ? -13.429 -2.070 15.594 1.00 87.38 138 TYR A N 1
ATOM 1152 C CA . TYR A 1 138 ? -12.845 -0.910 16.266 1.00 87.38 138 TYR A CA 1
ATOM 1153 C C . TYR A 1 138 ? -13.598 0.385 15.941 1.00 87.38 138 TYR A C 1
ATOM 1155 O O . TYR A 1 138 ? -13.941 1.146 16.843 1.00 87.38 138 TYR A O 1
ATOM 1163 N N . ILE A 1 139 ? -13.932 0.621 14.669 1.00 87.31 139 ILE A N 1
ATOM 1164 C CA . ILE A 1 139 ? -14.746 1.777 14.269 1.00 87.31 139 ILE A CA 1
ATOM 1165 C C . ILE A 1 139 ? -16.131 1.710 14.926 1.00 87.31 139 ILE A C 1
ATOM 1167 O O . ILE A 1 139 ? -16.654 2.732 15.376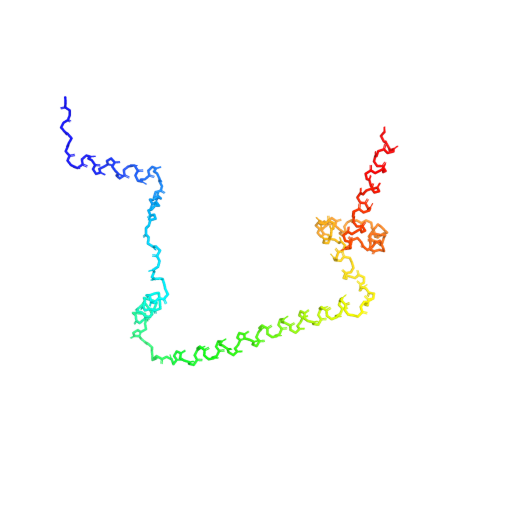 1.00 87.31 139 ILE A O 1
ATOM 1171 N 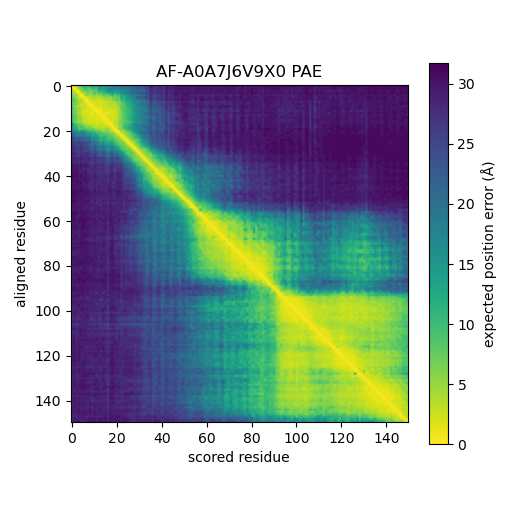N . ALA A 1 140 ? -16.739 0.524 15.000 1.00 90.19 140 ALA A N 1
ATOM 1172 C CA . ALA A 1 140 ? -18.028 0.332 15.654 1.00 90.19 140 ALA A CA 1
ATOM 1173 C C . ALA A 1 140 ? -17.958 0.599 17.168 1.00 90.19 140 ALA A C 1
ATOM 1175 O O . ALA A 1 140 ? -18.853 1.256 17.704 1.00 90.19 140 ALA A O 1
ATOM 1176 N N . GLU A 1 141 ? -16.901 0.150 17.850 1.00 88.81 141 GLU A N 1
ATOM 1177 C CA . GLU A 1 141 ? -16.629 0.460 19.260 1.00 88.81 141 GLU A CA 1
ATOM 1178 C C . GLU A 1 141 ? -16.456 1.964 19.477 1.00 88.81 141 GLU A C 1
ATOM 1180 O O . GLU A 1 141 ? -17.150 2.537 20.314 1.00 88.81 141 GLU A O 1
ATOM 1185 N N . GLN A 1 142 ? -15.618 2.626 18.673 1.00 86.69 142 GLN A N 1
ATOM 1186 C CA . GLN A 1 142 ? -15.408 4.076 18.750 1.00 86.69 142 GLN A CA 1
ATOM 1187 C C . GLN A 1 142 ? -16.718 4.849 18.547 1.00 86.69 142 G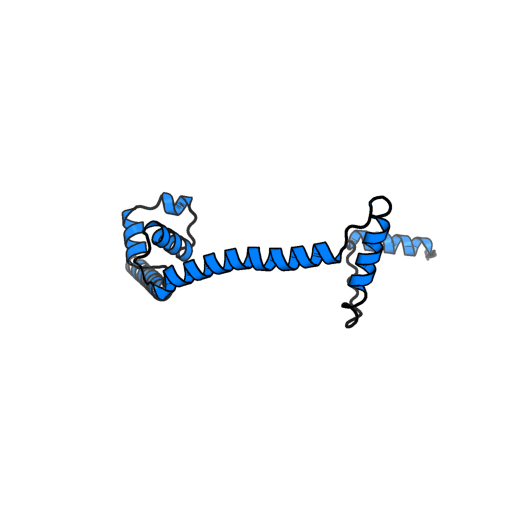LN A C 1
ATOM 1189 O O . GLN A 1 142 ? -17.017 5.780 19.293 1.00 86.69 142 GLN A O 1
ATOM 1194 N N . ARG A 1 143 ? -17.561 4.427 17.594 1.00 86.50 143 ARG A N 1
ATOM 1195 C CA . ARG A 1 143 ? -18.890 5.028 17.381 1.00 86.50 143 ARG A CA 1
ATOM 1196 C C . ARG A 1 143 ? -19.822 4.839 18.579 1.00 86.50 143 ARG A C 1
ATOM 1198 O O . ARG A 1 143 ? -20.594 5.747 18.879 1.00 86.50 143 ARG A O 1
ATOM 1205 N N . LYS A 1 144 ? -19.796 3.678 19.243 1.00 90.31 144 LYS A N 1
ATOM 1206 C CA . LYS A 1 144 ? -20.599 3.423 20.453 1.00 90.31 144 LYS A CA 1
ATOM 1207 C C . LYS A 1 144 ? -20.111 4.275 21.622 1.00 90.31 144 LYS A C 1
ATOM 1209 O O . LYS A 1 144 ? -20.932 4.873 22.305 1.00 90.31 144 LYS A O 1
ATOM 1214 N N . GLU A 1 145 ? -18.800 4.370 21.807 1.00 85.31 145 GLU A N 1
ATOM 1215 C CA . GLU A 1 145 ? -18.183 5.165 22.869 1.00 85.31 145 GLU A CA 1
ATOM 1216 C C . GLU A 1 145 ? -18.490 6.663 22.706 1.00 85.31 145 GLU A C 1
ATOM 1218 O O . GLU A 1 145 ? -18.923 7.311 23.654 1.00 85.31 145 GLU A O 1
ATOM 1223 N N . MET A 1 146 ? -18.391 7.206 21.486 1.00 83.00 146 MET A N 1
ATOM 1224 C CA . MET A 1 146 ? -18.772 8.598 21.197 1.00 83.00 146 MET A CA 1
ATOM 1225 C C . MET A 1 146 ? -20.247 8.887 21.498 1.00 83.00 146 MET A C 1
ATOM 1227 O O . MET A 1 146 ? -20.574 9.983 21.941 1.00 83.00 146 MET A O 1
ATOM 1231 N N . LYS A 1 147 ? -21.136 7.911 21.267 1.00 84.31 147 LYS A N 1
ATOM 1232 C CA . LYS A 1 147 ? -22.565 8.034 21.585 1.00 84.31 147 LYS A CA 1
ATOM 1233 C C . LYS A 1 147 ? -22.864 7.947 23.080 1.00 84.31 147 LYS A C 1
ATOM 1235 O O . LYS A 1 147 ? -23.885 8.470 23.486 1.00 84.31 147 LYS A O 1
ATOM 1240 N N . ARG A 1 148 ? -22.024 7.283 23.881 1.00 79.12 148 ARG A N 1
ATOM 1241 C CA . ARG A 1 148 ? -22.185 7.220 25.348 1.00 79.12 148 ARG A CA 1
ATOM 1242 C C . ARG A 1 148 ? -21.697 8.481 26.055 1.00 79.12 148 ARG A C 1
ATOM 1244 O O . ARG A 1 148 ? -22.122 8.749 27.168 1.00 79.12 148 ARG A O 1
ATOM 1251 N N . ARG A 1 149 ? -20.763 9.207 25.437 1.00 73.12 149 ARG A N 1
ATOM 1252 C CA . ARG A 1 149 ? -20.186 10.447 25.980 1.00 73.12 149 ARG A CA 1
ATOM 1253 C C . ARG A 1 149 ? -20.973 11.709 25.612 1.00 73.12 149 ARG A C 1
ATOM 1255 O O . ARG A 1 149 ? -20.621 12.780 26.095 1.00 73.12 149 ARG A O 1
ATOM 1262 N N . ARG A 1 150 ? -21.962 11.593 24.727 1.00 60.44 150 ARG A N 1
ATOM 1263 C CA . ARG A 1 150 ? -22.887 12.661 24.332 1.00 60.44 150 ARG A CA 1
ATOM 1264 C C . ARG A 1 150 ? -24.217 12.457 25.029 1.00 60.44 150 ARG A C 1
ATOM 1266 O O . ARG A 1 150 ? -24.820 13.488 25.378 1.00 60.44 150 ARG A O 1
#

Secondary structure (DSSP, 8-state):
-----HHHHHHHHHHHHHHTTT--------S--TTHHHHHHHHHHHHH-SSS----HHHHHHHHHHHHHHHHHHHHHHHHHHHIIIIIS-----HHHHHHHHHHHHT--HHHHHTS-HHHHHHHHHTTTTSHHHHHHHHHHHHHHHHH--

Sequence (150 aa):
MVKKTPAYKNKLRALELERSGGITNKKKGHKQIDKRTGEDFGKELELQIKGAEKPSMWGLVVVQLLVLPYTLSKLLLWSVWWFWRYRVQKASYSWNDACYLTRRSLRVPLEAWRNTDESKKEDLVLRRLWKTSNMENYIAEQRKEMKRRR